Protein AF-A0ABD3V1B4-F1 (afdb_monomer_lite)

Organism: Sinanodonta woodiana (NCBI:txid1069815)

Sequence (118 aa):
MSDFFSSKQRWLVLIEKQKEIIDKGVHKKSQNMVEEIMLQYCYPRLDVNVSKGVNHLLKSPFCVHPKTGRVCVPIDPVNVDSFDPFSVPTISGLIEELNKSETTEEQGKRTKGTNLKI

pLDDT: mean 85.75, std 18.09, range [37.91, 98.38]

Foldseek 3Di:
DDPPDDPVRVLVVVVVVLVVCVVVVPDPVSVCVNVVVCCVPPPDDDPVVCPPDPPRDDDDAQDQDVPPQFGRHDADPVPNVPDDPVPGDGPVNVVVVVVVVVVVVVVVPPPDDDDDDD

Radius of gyration: 28.59 Å; chains: 1; bounding box: 65×32×86 Å

Structure (mmCIF, N/CA/C/O backbone):
data_AF-A0ABD3V1B4-F1
#
_entry.id   AF-A0ABD3V1B4-F1
#
loop_
_atom_site.group_PDB
_atom_site.id
_atom_site.type_symbol
_atom_site.label_atom_id
_atom_site.label_alt_id
_atom_site.label_comp_id
_atom_site.label_asym_id
_atom_site.label_entity_id
_atom_site.label_seq_id
_atom_site.pdbx_PDB_ins_code
_atom_site.Cartn_x
_atom_site.Cartn_y
_atom_site.Cartn_z
_atom_site.occupancy
_atom_site.B_iso_or_equiv
_atom_site.auth_seq_id
_atom_site.auth_comp_id
_atom_site.auth_asym_id
_atom_site.auth_atom_id
_atom_site.pdbx_PDB_model_num
ATOM 1 N N . MET A 1 1 ? -2.367 15.057 -35.386 1.00 40.84 1 MET A N 1
ATOM 2 C CA . MET A 1 1 ? -3.532 14.305 -34.879 1.00 40.84 1 MET A CA 1
ATOM 3 C C . MET A 1 1 ? -3.013 13.464 -33.726 1.00 40.84 1 MET A C 1
ATOM 5 O O . MET A 1 1 ? -1.967 12.854 -33.870 1.00 40.84 1 MET A O 1
ATOM 9 N N . SER A 1 2 ? -3.591 13.641 -32.545 1.00 52.59 2 SER A N 1
ATOM 10 C CA . SER A 1 2 ? -3.041 13.232 -31.250 1.00 52.59 2 SER A CA 1
ATOM 11 C C . SER A 1 2 ? -3.141 11.723 -31.025 1.00 52.59 2 SER A C 1
ATOM 13 O O . SER A 1 2 ? -4.216 11.236 -30.676 1.00 52.59 2 SER A O 1
ATOM 15 N N . ASP A 1 3 ? -2.028 11.003 -31.154 1.00 60.69 3 ASP A N 1
ATOM 16 C CA . ASP A 1 3 ? -1.957 9.612 -30.707 1.00 60.69 3 ASP A CA 1
ATOM 17 C C . ASP A 1 3 ? -1.879 9.580 -29.175 1.00 60.69 3 ASP A C 1
ATOM 19 O O . ASP A 1 3 ? -0.813 9.662 -28.556 1.00 60.69 3 ASP A O 1
ATOM 23 N N . PHE A 1 4 ? -3.044 9.508 -28.532 1.00 62.91 4 PHE A N 1
ATOM 24 C CA . PHE A 1 4 ? -3.139 9.228 -27.105 1.00 62.91 4 PHE A CA 1
ATOM 25 C C . PHE A 1 4 ? -2.765 7.764 -26.857 1.00 62.91 4 PHE A C 1
ATOM 27 O O . PHE A 1 4 ? -3.611 6.874 -26.880 1.00 62.91 4 PHE A O 1
ATOM 34 N N . PHE A 1 5 ? -1.486 7.503 -26.595 1.00 82.56 5 PHE A N 1
ATOM 35 C CA . PHE A 1 5 ? -1.052 6.188 -26.131 1.00 82.56 5 PHE A CA 1
ATOM 36 C C . PHE A 1 5 ? -1.456 5.972 -24.666 1.00 82.56 5 PHE A C 1
ATOM 38 O O . PHE A 1 5 ? -1.168 6.799 -23.797 1.00 82.56 5 PHE A O 1
ATOM 45 N N . SER A 1 6 ? -2.080 4.834 -24.369 1.00 94.56 6 SER A N 1
ATOM 46 C CA . SER A 1 6 ? -2.306 4.360 -22.998 1.00 94.56 6 SER A CA 1
ATOM 47 C C . SER A 1 6 ? -0.983 4.012 -22.301 1.00 94.56 6 SER A C 1
ATOM 49 O O . SER A 1 6 ? 0.029 3.733 -22.949 1.00 94.56 6 SER A O 1
ATOM 51 N N . SER A 1 7 ? -0.978 3.970 -20.964 1.00 94.56 7 SER A N 1
ATOM 52 C CA . SER A 1 7 ? 0.204 3.541 -20.195 1.00 94.56 7 SER A CA 1
ATOM 53 C C . SER A 1 7 ? 0.658 2.127 -20.569 1.00 94.56 7 SER A C 1
ATOM 55 O O . SER A 1 7 ? 1.856 1.891 -20.684 1.00 94.56 7 SER A O 1
ATOM 57 N N . LYS A 1 8 ? -0.285 1.219 -20.866 1.00 95.50 8 LYS A N 1
ATOM 58 C CA . LYS A 1 8 ? 0.015 -0.132 -21.365 1.00 95.50 8 LYS A CA 1
ATOM 59 C C . LYS A 1 8 ? 0.748 -0.089 -22.707 1.00 95.50 8 LYS A C 1
ATOM 61 O O . LYS A 1 8 ? 1.762 -0.757 -22.861 1.00 95.50 8 LYS A O 1
ATOM 66 N N . GLN A 1 9 ? 0.272 0.713 -23.660 1.00 95.69 9 GLN A N 1
ATOM 67 C CA . GLN A 1 9 ? 0.928 0.850 -24.967 1.00 95.69 9 GLN A CA 1
ATOM 68 C C . GLN A 1 9 ? 2.328 1.456 -24.837 1.00 95.69 9 GLN A C 1
ATOM 70 O O . GLN A 1 9 ? 3.274 0.936 -25.421 1.00 95.69 9 GLN A O 1
ATOM 75 N N . ARG A 1 10 ? 2.489 2.504 -24.019 1.00 95.06 10 ARG A N 1
ATOM 76 C CA . ARG A 1 10 ? 3.806 3.113 -23.762 1.00 95.06 10 ARG A CA 1
ATOM 77 C C . ARG A 1 10 ? 4.785 2.137 -23.109 1.00 95.06 10 ARG A C 1
ATOM 79 O O . ARG A 1 10 ? 5.957 2.131 -23.470 1.00 95.06 10 ARG A O 1
ATOM 86 N N . TRP A 1 11 ? 4.304 1.303 -22.188 1.00 95.25 11 TRP A N 1
ATOM 87 C CA . TRP A 1 11 ? 5.109 0.265 -21.546 1.00 95.25 11 TRP A CA 1
ATOM 88 C C . TRP A 1 11 ? 5.596 -0.795 -22.541 1.00 95.25 11 TRP A C 1
ATOM 90 O O . TRP A 1 11 ? 6.770 -1.152 -22.529 1.00 95.25 11 TRP A O 1
ATOM 100 N N . LEU A 1 12 ? 4.726 -1.242 -23.453 1.00 95.56 12 LEU A N 1
ATOM 101 C CA . LEU A 1 12 ? 5.100 -2.197 -24.502 1.00 95.56 12 LEU A CA 1
ATOM 102 C C . LEU A 1 12 ? 6.183 -1.633 -25.431 1.00 95.56 12 LEU A C 1
ATOM 104 O O . LEU A 1 12 ? 7.180 -2.308 -25.674 1.00 95.56 12 LEU A O 1
ATOM 108 N N . VAL A 1 13 ? 6.029 -0.379 -25.870 1.00 94.25 13 VAL A N 1
ATOM 109 C CA . VAL A 1 13 ? 7.038 0.313 -26.692 1.00 94.25 13 VAL A CA 1
ATOM 110 C C . VAL A 1 13 ? 8.375 0.425 -25.953 1.00 94.25 13 VAL A C 1
ATOM 112 O O . VAL A 1 13 ? 9.433 0.283 -26.561 1.00 94.25 13 VAL A O 1
ATOM 115 N N . LEU A 1 14 ? 8.353 0.676 -24.641 1.00 92.88 14 LEU A N 1
ATOM 116 C CA . LEU A 1 14 ? 9.567 0.759 -23.828 1.00 92.88 14 LEU A CA 1
ATOM 117 C C . LEU A 1 14 ? 10.306 -0.586 -23.770 1.00 92.88 14 LEU A C 1
ATOM 119 O O . LEU A 1 14 ? 11.517 -0.614 -23.986 1.00 92.88 14 LEU A O 1
ATOM 123 N N . ILE A 1 15 ? 9.584 -1.688 -23.538 1.00 93.75 15 ILE A N 1
ATOM 124 C CA . ILE A 1 15 ? 10.161 -3.042 -23.515 1.00 93.75 15 ILE A CA 1
ATOM 125 C C . ILE A 1 15 ? 10.772 -3.397 -24.875 1.00 93.75 15 ILE A C 1
ATOM 127 O O . ILE A 1 15 ? 11.884 -3.919 -24.938 1.00 93.75 15 ILE A O 1
ATOM 131 N N . GLU A 1 16 ? 10.061 -3.117 -25.968 1.00 93.31 16 GLU A N 1
ATOM 132 C CA . GLU A 1 16 ? 10.536 -3.404 -27.325 1.00 93.31 16 GLU A CA 1
ATOM 133 C C . GLU A 1 16 ? 11.819 -2.630 -27.650 1.00 93.31 16 GLU A C 1
ATOM 135 O O . GLU A 1 16 ? 12.813 -3.221 -28.073 1.00 93.31 16 GLU A O 1
ATOM 140 N N . LYS A 1 17 ? 11.854 -1.332 -27.331 1.00 90.06 17 LYS A N 1
ATOM 141 C CA . LYS A 1 17 ? 13.059 -0.511 -27.509 1.00 90.06 17 LYS A CA 1
ATOM 142 C C . LYS A 1 17 ? 14.248 -1.014 -26.699 1.00 90.06 17 LYS A C 1
ATOM 144 O O . LYS A 1 17 ? 15.373 -0.965 -27.192 1.00 90.06 17 LYS A O 1
ATOM 149 N N . GLN A 1 18 ? 14.033 -1.476 -25.467 1.00 90.38 18 GLN A N 1
ATOM 150 C CA . GLN A 1 18 ? 15.120 -2.026 -24.658 1.00 90.38 18 GLN A CA 1
ATOM 151 C C . GLN A 1 18 ? 15.714 -3.278 -25.315 1.00 90.38 18 GLN A C 1
ATOM 153 O O . GLN A 1 18 ? 16.937 -3.376 -25.414 1.00 90.38 18 GLN A O 1
ATOM 158 N N . LYS A 1 19 ? 14.870 -4.191 -25.819 1.00 89.81 19 LYS A N 1
ATOM 159 C CA . LYS A 1 19 ? 15.323 -5.389 -26.547 1.00 89.81 19 LYS A CA 1
ATOM 160 C C . LYS A 1 19 ? 16.177 -5.020 -27.752 1.00 89.81 19 LYS A C 1
ATOM 162 O O . LYS A 1 19 ? 17.285 -5.524 -27.878 1.00 89.81 19 LYS A O 1
ATOM 167 N N . GLU A 1 20 ? 15.729 -4.064 -28.565 1.00 89.50 20 GLU A N 1
ATOM 168 C CA . GLU A 1 20 ? 16.522 -3.601 -29.707 1.00 89.50 20 GLU A CA 1
ATOM 169 C C . GLU A 1 20 ? 17.902 -3.062 -29.302 1.00 89.50 20 GLU A C 1
ATOM 171 O O . GLU A 1 20 ? 18.887 -3.293 -30.002 1.00 89.50 20 GLU A O 1
ATOM 176 N N . ILE A 1 21 ? 17.988 -2.309 -28.200 1.00 87.62 21 ILE A N 1
ATOM 177 C CA . ILE A 1 21 ? 19.261 -1.752 -27.719 1.00 87.62 21 ILE A CA 1
ATOM 178 C C . ILE A 1 21 ? 20.194 -2.871 -27.235 1.00 87.62 21 ILE A C 1
ATOM 180 O O . ILE A 1 21 ? 21.403 -2.805 -27.486 1.00 87.62 21 ILE A O 1
ATOM 184 N N . ILE A 1 22 ? 19.639 -3.883 -26.560 1.00 87.19 22 ILE A N 1
ATOM 185 C CA . ILE A 1 22 ? 20.378 -5.059 -26.092 1.00 87.19 22 ILE A CA 1
ATOM 186 C C . ILE A 1 22 ? 20.908 -5.860 -27.289 1.00 87.19 22 ILE A C 1
ATOM 188 O O . ILE A 1 22 ? 22.109 -6.131 -27.339 1.00 87.19 22 ILE A O 1
ATOM 192 N N . ASP A 1 23 ? 20.056 -6.161 -28.271 1.00 85.94 23 ASP A N 1
ATOM 193 C CA . ASP A 1 23 ? 20.403 -6.958 -29.456 1.00 85.94 23 ASP A CA 1
ATOM 194 C C . ASP A 1 23 ? 21.460 -6.272 -30.329 1.00 85.94 23 ASP A C 1
ATOM 196 O O . ASP A 1 23 ? 22.363 -6.918 -30.861 1.00 85.94 23 ASP A O 1
ATOM 200 N N . LYS A 1 24 ? 21.402 -4.939 -30.438 1.00 85.38 24 LYS A N 1
ATOM 201 C CA . LYS A 1 24 ? 22.402 -4.143 -31.166 1.00 85.38 24 LYS A CA 1
ATOM 202 C C . LYS A 1 24 ? 23.746 -4.041 -30.419 1.00 85.38 24 LYS A C 1
ATOM 204 O O . LYS A 1 24 ? 24.678 -3.434 -30.941 1.00 85.38 24 LYS A O 1
ATOM 209 N N . GLY A 1 25 ? 23.863 -4.582 -29.200 1.00 76.12 25 GLY A N 1
ATOM 210 C CA . GLY A 1 25 ? 25.103 -4.600 -28.412 1.00 76.12 25 GLY A CA 1
ATOM 211 C C . GLY A 1 25 ? 25.622 -3.216 -27.999 1.00 76.12 25 GLY A C 1
ATOM 212 O O . GLY A 1 25 ? 26.771 -3.088 -27.581 1.00 76.12 25 GLY A O 1
ATOM 213 N N . VAL A 1 26 ? 24.796 -2.170 -28.122 1.00 67.69 26 VAL A N 1
ATOM 214 C CA . VAL A 1 26 ? 25.254 -0.769 -28.086 1.00 67.69 26 VAL A CA 1
ATOM 215 C C . VAL A 1 26 ? 25.582 -0.314 -26.661 1.00 67.69 26 VAL A C 1
ATOM 217 O O . VAL A 1 26 ? 26.502 0.479 -26.467 1.00 67.69 26 VAL A O 1
ATOM 220 N N . HIS A 1 27 ? 24.874 -0.820 -25.639 1.00 64.56 27 HIS A N 1
ATOM 221 C CA . HIS A 1 27 ? 25.043 -0.350 -24.258 1.00 64.56 27 HIS A CA 1
ATOM 222 C C . HIS A 1 27 ? 24.780 -1.411 -23.177 1.00 64.56 27 HIS A C 1
ATOM 224 O O . HIS A 1 27 ? 23.632 -1.725 -22.862 1.00 64.56 27 HIS A O 1
ATOM 230 N N . LYS A 1 28 ? 25.838 -1.823 -22.461 1.00 66.56 28 LYS A N 1
ATOM 231 C CA . LYS A 1 28 ? 25.756 -2.705 -21.274 1.00 66.56 28 LYS A CA 1
ATOM 232 C C . LYS A 1 28 ? 24.861 -2.149 -20.149 1.00 66.56 28 LYS A C 1
ATOM 234 O O . LYS A 1 28 ? 24.242 -2.912 -19.424 1.00 66.56 28 LYS A O 1
ATOM 239 N N . LYS A 1 29 ? 24.743 -0.818 -20.032 1.00 68.00 29 LYS A N 1
ATOM 240 C CA . LYS A 1 29 ? 23.935 -0.129 -19.003 1.00 68.00 29 LYS A CA 1
ATOM 241 C C . LYS A 1 29 ? 22.416 -0.246 -19.218 1.00 68.00 29 LYS A C 1
ATOM 243 O O . LYS A 1 29 ? 21.654 0.022 -18.305 1.00 68.00 29 LYS A O 1
ATOM 248 N N . SER A 1 30 ? 21.971 -0.633 -20.413 1.00 70.12 30 SER A N 1
ATOM 249 C CA . SER A 1 30 ? 20.542 -0.745 -20.745 1.00 70.12 30 SER A CA 1
ATOM 250 C C . SER A 1 30 ? 19.935 -2.119 -20.437 1.00 70.12 30 SER A C 1
ATOM 252 O O . SER A 1 30 ? 18.729 -2.298 -20.591 1.00 70.12 30 SER A O 1
ATOM 254 N N . GLN A 1 31 ? 20.748 -3.083 -19.989 1.00 82.75 31 GLN A N 1
ATOM 255 C CA . GLN A 1 31 ? 20.324 -4.478 -19.843 1.00 82.75 31 GLN A CA 1
ATOM 256 C C . GLN A 1 31 ? 19.195 -4.670 -18.826 1.00 82.75 31 GLN A C 1
ATOM 258 O O . GLN A 1 31 ? 18.297 -5.451 -19.100 1.00 82.75 31 GLN A O 1
ATOM 263 N N . ASN A 1 32 ? 19.194 -3.910 -17.726 1.00 89.69 32 ASN A N 1
ATOM 264 C CA . ASN A 1 32 ? 18.241 -4.086 -16.621 1.00 89.69 32 ASN A CA 1
ATOM 265 C C . ASN A 1 32 ? 17.286 -2.892 -16.445 1.00 89.69 32 ASN A C 1
ATOM 267 O O . ASN A 1 32 ? 16.737 -2.680 -15.368 1.00 89.69 32 ASN A O 1
ATOM 271 N N . MET A 1 33 ? 17.132 -2.047 -17.468 1.00 91.38 33 MET A N 1
ATOM 272 C CA . MET A 1 33 ? 16.369 -0.798 -17.356 1.00 91.38 33 MET A CA 1
ATOM 273 C C . MET A 1 33 ? 14.903 -1.039 -16.971 1.00 91.38 33 MET A C 1
ATOM 275 O O . MET A 1 33 ? 14.366 -0.323 -16.127 1.00 91.38 33 MET A O 1
ATOM 279 N N . VAL A 1 34 ? 14.240 -2.021 -17.588 1.00 93.88 34 VAL A N 1
ATOM 280 C CA . VAL A 1 34 ? 12.845 -2.353 -17.260 1.00 93.88 34 VAL A CA 1
ATOM 281 C C . VAL A 1 34 ? 12.727 -2.834 -15.819 1.00 93.88 34 VAL A C 1
ATOM 283 O O . VAL A 1 34 ? 11.845 -2.369 -15.099 1.00 93.88 34 VAL A O 1
ATOM 286 N N . GLU A 1 35 ? 13.637 -3.694 -15.373 1.00 94.44 35 GLU A N 1
ATOM 287 C CA . GLU A 1 35 ? 13.685 -4.221 -14.012 1.00 94.44 35 GLU A CA 1
ATOM 288 C C . GLU A 1 35 ? 13.937 -3.106 -12.991 1.00 94.44 35 GLU A C 1
ATOM 290 O O . GLU A 1 35 ? 13.261 -3.050 -11.966 1.00 94.44 35 GLU A O 1
ATOM 295 N N . GLU A 1 36 ? 14.847 -2.174 -13.281 1.00 95.31 36 GLU A N 1
ATOM 296 C CA . GLU A 1 36 ? 15.104 -0.996 -12.445 1.00 95.31 36 GLU A CA 1
ATOM 297 C C . GLU A 1 36 ? 13.854 -0.118 -12.305 1.00 95.31 36 GLU A C 1
ATOM 299 O O . GLU A 1 36 ? 13.532 0.330 -11.201 1.00 95.31 36 GLU A O 1
ATOM 304 N N . ILE A 1 37 ? 13.104 0.087 -13.395 1.00 96.12 37 ILE A N 1
ATOM 305 C CA . ILE A 1 37 ? 11.830 0.816 -13.350 1.00 96.12 37 ILE A CA 1
ATOM 306 C C . ILE A 1 37 ? 10.808 0.040 -12.511 1.00 96.12 37 ILE A C 1
ATOM 308 O O . ILE A 1 37 ? 10.171 0.624 -11.636 1.00 96.12 37 ILE A O 1
ATOM 312 N N . MET A 1 38 ? 10.664 -1.268 -12.723 1.00 96.94 38 MET A N 1
ATOM 313 C CA . MET A 1 38 ? 9.746 -2.092 -11.931 1.00 96.94 38 MET A CA 1
ATOM 314 C C . MET A 1 38 ? 10.091 -2.041 -10.440 1.00 96.94 38 MET A C 1
ATOM 316 O O . MET A 1 38 ? 9.199 -1.844 -9.621 1.00 96.94 38 MET A O 1
ATOM 320 N N . LEU A 1 39 ? 11.370 -2.141 -10.075 1.00 97.50 39 LEU A N 1
ATOM 321 C CA . LEU A 1 39 ? 11.814 -2.039 -8.685 1.00 97.50 39 LEU A CA 1
ATOM 322 C C . LEU A 1 39 ? 11.534 -0.651 -8.105 1.00 97.50 39 LEU A C 1
ATOM 324 O O . LEU A 1 39 ? 10.998 -0.545 -7.007 1.00 97.50 39 LEU A O 1
ATOM 328 N N . GLN A 1 40 ? 11.816 0.419 -8.845 1.00 97.06 40 GLN A N 1
ATOM 329 C CA . GLN A 1 40 ? 11.575 1.781 -8.368 1.00 97.06 40 GLN A CA 1
ATOM 330 C C . GLN A 1 40 ? 10.098 2.049 -8.021 1.00 97.06 40 GLN A C 1
ATOM 332 O O . GLN A 1 40 ? 9.816 2.832 -7.104 1.00 97.06 40 GLN A O 1
ATOM 337 N N . TYR A 1 41 ? 9.170 1.437 -8.763 1.00 97.00 41 TYR A N 1
ATOM 338 C CA . TYR A 1 41 ? 7.729 1.643 -8.595 1.00 97.00 41 TYR A CA 1
ATOM 339 C C . TYR A 1 41 ? 7.054 0.599 -7.700 1.00 97.00 41 TYR A C 1
ATOM 341 O O . TYR A 1 41 ? 6.123 0.951 -6.978 1.00 97.00 41 TYR A O 1
ATOM 349 N N . CYS A 1 42 ? 7.499 -0.657 -7.733 1.00 97.50 42 CYS A N 1
ATOM 350 C CA . CYS A 1 42 ? 6.809 -1.772 -7.082 1.00 97.50 42 CYS A CA 1
ATOM 351 C C . CYS A 1 42 ? 7.542 -2.317 -5.851 1.00 97.50 42 CYS A C 1
ATOM 353 O O . CYS A 1 42 ? 6.922 -3.003 -5.041 1.00 97.50 42 CYS A O 1
ATOM 355 N N . TYR A 1 43 ? 8.843 -2.050 -5.689 1.00 97.88 43 TYR A N 1
ATOM 356 C CA . TYR A 1 43 ? 9.583 -2.544 -4.529 1.00 97.88 43 TYR A CA 1
ATOM 357 C C . TYR A 1 43 ? 9.213 -1.747 -3.264 1.00 97.88 43 TYR A C 1
ATOM 359 O O . TYR A 1 43 ? 9.123 -0.513 -3.316 1.00 97.88 43 TYR A O 1
ATOM 367 N N . PRO A 1 44 ? 9.014 -2.406 -2.105 1.00 96.88 44 PRO A N 1
ATOM 368 C CA . PRO A 1 44 ? 8.653 -1.720 -0.870 1.00 96.88 44 PRO A CA 1
ATOM 369 C C . PRO A 1 44 ? 9.763 -0.772 -0.401 1.00 96.88 44 PRO A C 1
ATOM 371 O O . PRO A 1 44 ? 10.935 -1.138 -0.292 1.00 96.88 44 PRO A O 1
ATOM 374 N N . ARG A 1 45 ? 9.382 0.460 -0.055 1.00 96.75 45 ARG A N 1
ATOM 375 C CA . ARG A 1 45 ? 10.281 1.426 0.588 1.00 96.75 45 ARG A CA 1
ATOM 376 C C . ARG A 1 45 ? 10.326 1.131 2.080 1.00 96.75 45 ARG A C 1
ATOM 378 O O . ARG A 1 45 ? 9.346 1.352 2.784 1.00 96.75 45 ARG A O 1
ATOM 385 N N . LEU A 1 46 ? 11.457 0.619 2.550 1.00 95.50 46 LEU A N 1
ATOM 386 C CA . LEU A 1 46 ? 11.638 0.267 3.954 1.00 95.50 46 LEU A CA 1
ATOM 387 C C . LEU A 1 46 ? 11.976 1.511 4.779 1.00 95.50 46 LEU A C 1
ATOM 389 O O . LEU A 1 46 ? 12.934 2.223 4.468 1.00 95.50 46 LEU A O 1
ATOM 393 N N . ASP A 1 47 ? 11.235 1.740 5.863 1.00 94.81 47 ASP A N 1
ATOM 394 C CA . ASP A 1 47 ? 11.668 2.674 6.900 1.00 94.81 47 ASP A CA 1
ATOM 395 C C . ASP A 1 47 ? 12.797 2.021 7.703 1.00 94.81 47 ASP A C 1
ATOM 397 O O . ASP A 1 47 ? 12.592 1.248 8.634 1.00 94.81 47 ASP A O 1
ATOM 401 N N . VAL A 1 48 ? 14.033 2.292 7.303 1.00 94.94 48 VAL A N 1
ATOM 402 C CA . VAL A 1 48 ? 15.200 1.622 7.882 1.00 94.94 48 VAL A CA 1
ATOM 403 C C . VAL A 1 48 ? 15.368 1.906 9.382 1.00 94.94 48 VAL A C 1
ATOM 405 O O . VAL A 1 48 ? 15.979 1.111 10.097 1.00 94.94 48 VAL A O 1
ATOM 408 N N . ASN A 1 49 ? 14.849 3.031 9.883 1.00 94.19 49 ASN A N 1
ATOM 409 C CA . ASN A 1 49 ? 15.047 3.425 11.276 1.00 94.19 49 ASN A CA 1
ATOM 410 C C . ASN A 1 49 ? 14.202 2.589 12.241 1.00 94.19 49 ASN A C 1
ATOM 412 O O . ASN A 1 49 ? 14.587 2.473 13.406 1.00 94.19 49 ASN A O 1
ATOM 416 N N . VAL A 1 50 ? 13.126 1.955 11.758 1.00 95.19 50 VAL A N 1
ATOM 417 C CA . VAL A 1 50 ? 12.319 1.054 12.590 1.00 95.19 50 VAL A CA 1
ATOM 418 C C . VAL A 1 50 ? 12.989 -0.304 12.824 1.00 95.19 50 VAL A C 1
ATOM 420 O O . VAL A 1 50 ? 12.645 -0.987 13.782 1.00 95.19 50 VAL A O 1
ATOM 423 N N . SER A 1 51 ? 13.973 -0.680 11.993 1.00 94.56 51 SER A N 1
ATOM 424 C CA . SER A 1 51 ? 14.631 -2.000 12.042 1.00 94.56 51 SER A CA 1
ATOM 425 C C . SER A 1 51 ? 16.087 -1.975 12.524 1.00 94.56 51 SER A C 1
ATOM 427 O O . SER A 1 51 ? 16.681 -3.030 12.724 1.00 94.56 51 SER A O 1
ATOM 429 N N . LYS A 1 52 ? 16.701 -0.796 12.691 1.00 94.69 52 LYS A N 1
ATOM 430 C CA . LYS A 1 52 ? 18.124 -0.663 13.073 1.00 94.69 52 LYS A CA 1
ATOM 431 C C . LYS A 1 52 ? 18.389 -0.810 14.572 1.00 94.69 52 LYS A C 1
ATOM 433 O O . LYS A 1 52 ? 19.454 -1.283 14.957 1.00 94.69 52 LYS A O 1
ATOM 438 N N . GLY A 1 53 ? 17.477 -0.320 15.410 1.00 91.88 53 GLY A N 1
ATOM 439 C CA . GLY A 1 53 ? 17.674 -0.211 16.855 1.00 9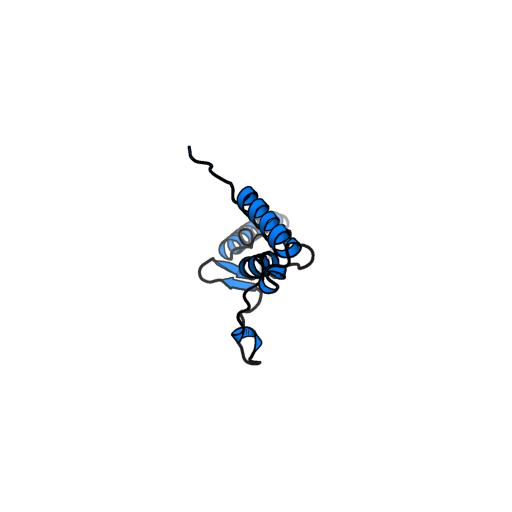1.88 53 GLY A CA 1
ATOM 440 C C . GLY A 1 53 ? 16.759 -1.150 17.628 1.00 91.88 53 GLY A C 1
ATOM 441 O O . GLY A 1 53 ? 15.555 -1.158 17.407 1.00 91.88 53 GLY A O 1
ATOM 442 N N . VAL A 1 54 ? 17.317 -1.877 18.596 1.00 93.88 54 VAL A N 1
ATOM 443 C CA . VAL A 1 54 ? 16.561 -2.820 19.444 1.00 93.88 54 VAL A CA 1
ATOM 444 C C . VAL A 1 54 ? 15.543 -2.146 20.374 1.00 93.88 54 VAL A C 1
ATOM 446 O O . VAL A 1 54 ? 14.627 -2.799 20.853 1.00 93.88 54 VAL A O 1
ATOM 449 N N . ASN A 1 55 ? 15.678 -0.836 20.604 1.00 95.44 55 ASN A N 1
ATOM 450 C CA . ASN A 1 55 ? 14.814 -0.054 21.495 1.00 95.44 55 ASN A CA 1
ATOM 451 C C . ASN A 1 55 ? 13.747 0.760 20.739 1.00 95.44 55 ASN A C 1
ATOM 453 O O . ASN A 1 55 ? 13.147 1.669 21.315 1.00 95.44 55 ASN A O 1
ATOM 457 N N . HIS A 1 56 ? 13.549 0.510 19.441 1.00 94.62 56 HIS A N 1
ATOM 458 C CA . HIS A 1 56 ? 12.551 1.237 18.664 1.00 94.62 56 HIS A CA 1
ATOM 459 C C . HIS A 1 56 ? 11.135 0.864 19.127 1.00 94.62 56 HIS A C 1
ATOM 461 O O . HIS A 1 56 ? 10.765 -0.309 19.151 1.00 9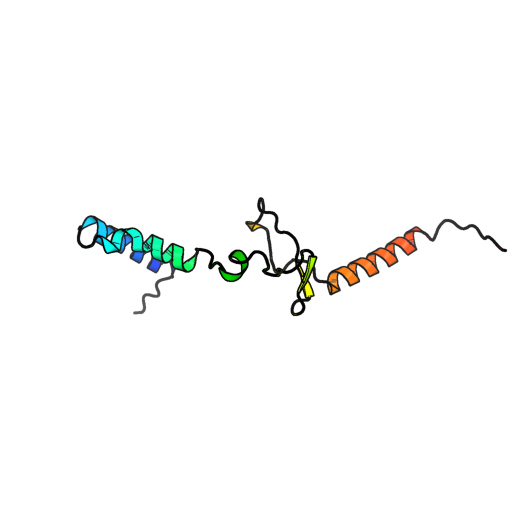4.62 56 HIS A O 1
ATOM 467 N N . LEU A 1 57 ? 10.334 1.866 19.492 1.00 95.62 57 LEU A N 1
ATOM 468 C CA . LEU A 1 57 ? 8.961 1.649 19.934 1.00 95.62 57 LEU A CA 1
ATOM 469 C C . LEU A 1 57 ? 8.036 1.539 18.726 1.00 95.62 57 LEU A C 1
ATOM 471 O O . LEU A 1 57 ? 7.876 2.491 17.963 1.00 95.62 57 LEU A O 1
ATOM 475 N N . LEU A 1 58 ? 7.394 0.383 18.590 1.00 95.88 58 LEU A N 1
ATOM 476 C CA . LEU A 1 58 ? 6.355 0.147 17.600 1.00 95.88 58 LEU A CA 1
ATOM 477 C C . LEU A 1 58 ? 4.973 0.192 18.239 1.00 95.88 58 LEU A C 1
ATOM 479 O O . LEU A 1 58 ? 4.775 0.004 19.439 1.00 95.88 58 LEU A O 1
ATOM 483 N N . LYS A 1 59 ? 3.991 0.439 17.384 1.00 95.88 59 LYS A N 1
ATOM 484 C CA . LYS A 1 59 ? 2.582 0.392 17.732 1.00 95.88 59 LYS A CA 1
ATOM 485 C C . LYS A 1 59 ? 2.173 -1.022 18.179 1.00 95.88 59 LYS A C 1
ATOM 487 O O . LYS A 1 59 ? 2.492 -1.997 17.506 1.00 95.88 59 LYS A O 1
ATOM 492 N N . SER A 1 60 ? 1.390 -1.111 19.256 1.00 97.12 60 SER A N 1
ATOM 493 C CA . SER A 1 60 ? 0.794 -2.376 19.703 1.00 97.12 60 SER A CA 1
ATOM 494 C C . SER A 1 60 ? -0.244 -2.904 18.699 1.00 97.12 60 SER A C 1
ATOM 496 O O . SER A 1 60 ? -1.052 -2.112 18.190 1.00 97.12 60 SER A O 1
ATOM 498 N N . PRO A 1 61 ? -0.314 -4.231 18.478 1.00 97.25 61 PRO A N 1
ATOM 499 C CA . PRO A 1 61 ? -1.481 -4.869 17.873 1.00 97.25 61 PRO A CA 1
ATOM 500 C C . PRO A 1 61 ? -2.778 -4.454 18.584 1.00 97.25 61 PRO A C 1
ATOM 502 O O . PRO A 1 6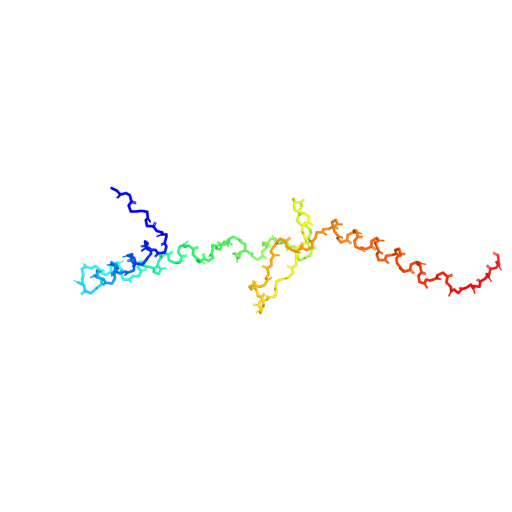1 ? -2.763 -4.138 19.778 1.00 97.25 61 PRO A O 1
ATOM 505 N N . PHE A 1 62 ? -3.885 -4.426 17.840 1.00 97.19 62 PHE A N 1
ATOM 506 C CA . PHE A 1 62 ? -5.240 -4.071 18.293 1.00 97.19 62 PHE A CA 1
ATOM 507 C C . PHE A 1 62 ? -5.437 -2.654 18.849 1.00 97.19 62 PHE A C 1
ATOM 509 O O . PHE A 1 62 ? -6.539 -2.312 19.273 1.00 97.19 62 PHE A O 1
ATOM 516 N N . CYS A 1 63 ? -4.424 -1.784 18.811 1.00 98.00 63 CYS A N 1
ATOM 517 C CA . CYS A 1 63 ? -4.641 -0.384 19.165 1.00 98.00 63 CYS A CA 1
ATOM 518 C C . CYS A 1 63 ? -5.556 0.322 18.143 1.00 98.00 63 CYS A C 1
ATOM 520 O O . CYS A 1 63 ? -5.650 -0.069 16.974 1.00 98.00 63 CYS A O 1
ATOM 522 N N . VAL A 1 64 ? -6.194 1.410 18.572 1.00 98.19 64 VAL A N 1
ATOM 523 C CA . VAL A 1 64 ? -7.030 2.251 17.709 1.00 98.19 64 VAL A CA 1
ATOM 524 C C . VAL A 1 64 ? -6.169 3.344 17.080 1.00 98.19 64 VAL A C 1
ATOM 526 O O . VAL A 1 64 ? -5.460 4.076 17.774 1.00 98.19 64 VAL A O 1
ATOM 529 N N . HIS A 1 65 ? -6.214 3.486 15.755 1.00 97.94 65 HIS A N 1
ATOM 530 C CA . HIS A 1 65 ? -5.547 4.599 15.087 1.00 97.94 65 HIS A CA 1
ATOM 531 C C . HIS A 1 65 ? -6.331 5.907 15.325 1.00 97.94 65 HIS A C 1
ATOM 533 O O . HIS A 1 65 ? -7.477 6.016 14.884 1.00 97.94 65 HIS A O 1
ATOM 539 N N . PRO A 1 66 ? -5.731 6.937 15.950 1.00 97.19 66 PRO A N 1
ATOM 540 C CA . PRO A 1 66 ? -6.479 8.063 16.519 1.00 97.19 66 PRO A CA 1
ATOM 541 C C . PRO A 1 66 ? -7.233 8.893 15.476 1.00 97.19 66 PRO A C 1
ATOM 543 O O . PRO A 1 66 ? -8.310 9.399 15.756 1.00 97.19 66 PRO A O 1
ATOM 546 N N . LYS A 1 67 ? -6.694 9.019 14.256 1.00 97.31 67 LYS A N 1
ATOM 547 C CA . LYS A 1 67 ? -7.329 9.826 13.199 1.00 97.31 67 LYS A CA 1
ATOM 548 C C . LYS A 1 67 ? -8.428 9.091 12.436 1.00 97.31 67 LYS A C 1
ATOM 550 O O . LYS A 1 67 ? -9.263 9.739 11.826 1.00 97.31 67 LYS A O 1
ATOM 555 N N . THR A 1 68 ? -8.385 7.760 12.394 1.00 97.44 68 THR A N 1
ATOM 556 C CA . THR A 1 68 ? -9.287 6.964 11.539 1.00 97.44 68 THR A CA 1
ATOM 557 C C . THR A 1 68 ? -10.271 6.129 12.345 1.00 97.44 68 THR A C 1
ATOM 559 O O . THR A 1 68 ? -11.193 5.573 11.763 1.00 97.44 68 THR A O 1
ATOM 562 N N . GLY A 1 69 ? -10.055 5.977 13.656 1.00 97.75 69 GLY A N 1
ATOM 563 C CA . GLY A 1 69 ? -10.849 5.102 14.518 1.00 97.75 69 GLY A CA 1
ATOM 564 C C . GLY A 1 69 ? -10.703 3.609 14.202 1.00 97.75 69 GLY A C 1
ATOM 565 O O . GLY A 1 69 ? -11.345 2.795 14.856 1.00 97.75 69 GLY A O 1
ATOM 566 N N . ARG A 1 70 ? -9.876 3.236 13.215 1.00 98.38 70 ARG A N 1
ATOM 567 C CA . ARG A 1 70 ? -9.674 1.850 12.771 1.00 98.38 70 ARG A CA 1
ATOM 568 C C . ARG A 1 70 ? -8.812 1.078 13.764 1.00 98.38 70 ARG A C 1
ATOM 570 O O . ARG A 1 70 ? -7.811 1.608 14.257 1.00 98.38 70 ARG A O 1
ATOM 577 N N . VAL A 1 71 ? -9.176 -0.174 14.005 1.00 98.12 71 VAL A N 1
ATOM 578 C CA . VAL A 1 71 ? -8.408 -1.107 14.835 1.00 98.12 71 VAL A CA 1
ATOM 579 C C . VAL A 1 71 ? -7.242 -1.676 14.026 1.00 98.12 71 VAL A C 1
ATOM 581 O O . VAL A 1 71 ? -7.402 -2.076 12.873 1.00 98.12 71 VAL A O 1
ATOM 584 N N . CYS A 1 72 ? -6.050 -1.721 14.621 1.00 97.88 72 CYS A N 1
ATOM 585 C CA . CYS A 1 72 ? -4.866 -2.322 14.006 1.00 97.88 72 CYS A CA 1
ATOM 586 C C . CYS A 1 72 ? -4.906 -3.852 14.124 1.00 97.88 72 CYS A C 1
ATOM 588 O O . CYS A 1 72 ? -4.319 -4.429 15.040 1.00 97.88 72 CYS A O 1
ATOM 590 N N . VAL A 1 73 ? -5.634 -4.487 13.205 1.00 97.56 73 VAL A N 1
ATOM 591 C CA . VAL A 1 73 ? -5.808 -5.944 13.134 1.00 97.56 73 VAL A CA 1
ATOM 592 C C . VAL A 1 73 ? -4.590 -6.645 12.507 1.00 97.56 73 VAL A C 1
ATOM 594 O O . VAL A 1 73 ? -3.932 -6.056 11.645 1.00 97.56 73 VAL A O 1
ATOM 597 N N . PRO A 1 74 ? -4.273 -7.890 12.911 1.00 97.00 74 PRO A N 1
ATOM 598 C CA . PRO A 1 74 ? -3.314 -8.731 12.198 1.00 97.00 74 PRO A CA 1
ATOM 599 C C . PRO A 1 74 ? -3.749 -8.981 10.748 1.00 97.00 74 PRO A C 1
ATOM 601 O O . PRO A 1 74 ? -4.941 -9.085 10.466 1.00 97.00 74 PRO A O 1
ATOM 604 N N . ILE A 1 75 ? -2.779 -9.107 9.842 1.00 97.25 75 ILE A N 1
ATOM 605 C CA . ILE A 1 75 ? -3.009 -9.436 8.430 1.00 97.25 75 ILE A CA 1
ATOM 606 C C . ILE A 1 75 ? -2.652 -10.908 8.221 1.00 97.25 75 ILE A C 1
ATOM 608 O O . ILE A 1 75 ? -1.575 -11.338 8.636 1.00 97.25 75 ILE A O 1
ATOM 612 N N . ASP A 1 76 ? -3.541 -11.666 7.579 1.00 96.62 76 ASP A N 1
ATOM 613 C CA . ASP A 1 76 ? -3.272 -13.050 7.186 1.00 96.62 76 ASP A CA 1
ATOM 614 C C . ASP A 1 76 ? -2.338 -13.076 5.960 1.00 96.62 76 ASP A C 1
ATOM 616 O O . ASP A 1 76 ? -2.738 -12.618 4.885 1.00 96.62 76 ASP A O 1
ATOM 620 N N . PRO A 1 77 ? -1.105 -13.604 6.083 1.00 96.50 77 PRO A N 1
ATOM 621 C CA . PRO A 1 77 ? -0.167 -13.646 4.967 1.00 96.50 77 PRO A CA 1
ATOM 622 C C . PRO A 1 77 ? -0.598 -14.607 3.850 1.00 96.50 77 PRO A C 1
ATOM 624 O O . PRO A 1 77 ? -0.157 -14.428 2.717 1.00 96.50 77 PRO A O 1
ATOM 627 N N . VAL A 1 78 ? -1.438 -15.611 4.136 1.00 97.62 78 VAL A N 1
ATOM 628 C CA . VAL A 1 78 ? -1.906 -16.581 3.130 1.00 97.62 78 VAL A CA 1
ATOM 629 C C . VAL A 1 78 ? -2.953 -15.955 2.208 1.00 97.62 78 VAL A C 1
ATOM 631 O O . VAL A 1 78 ? -2.976 -16.250 1.018 1.00 97.62 78 VAL A O 1
ATOM 634 N N . ASN A 1 79 ? -3.785 -15.058 2.742 1.00 95.56 79 ASN A N 1
ATOM 635 C CA . ASN A 1 79 ? -4.904 -14.438 2.030 1.00 95.56 79 ASN A CA 1
ATOM 636 C C . ASN A 1 79 ? -4.730 -12.915 1.877 1.00 95.56 79 ASN A C 1
ATOM 638 O O . ASN A 1 79 ? -5.709 -12.166 1.901 1.00 95.56 79 ASN A O 1
ATOM 642 N N . VAL A 1 80 ? -3.490 -12.437 1.723 1.00 96.50 80 VAL A N 1
ATOM 643 C CA . VAL A 1 80 ? -3.161 -10.999 1.743 1.00 96.50 80 VAL A CA 1
ATOM 644 C C . VAL A 1 80 ? -3.881 -10.185 0.661 1.00 96.50 80 VAL A C 1
ATOM 646 O O . VAL A 1 80 ? -4.279 -9.054 0.923 1.00 96.50 80 VAL A O 1
ATOM 649 N N . ASP A 1 81 ? -4.126 -10.764 -0.518 1.00 97.44 81 ASP A N 1
ATOM 650 C CA . ASP A 1 81 ? -4.836 -10.093 -1.619 1.00 97.44 81 ASP A CA 1
ATOM 651 C C . ASP A 1 81 ? -6.301 -9.768 -1.281 1.00 97.44 81 ASP A C 1
ATOM 653 O O . ASP A 1 81 ? -6.909 -8.901 -1.906 1.00 97.44 81 ASP A O 1
ATOM 657 N N . SER A 1 82 ? -6.875 -10.454 -0.285 1.00 96.69 82 SER A N 1
ATOM 658 C CA . SER A 1 82 ? -8.239 -10.203 0.198 1.00 96.69 82 SER A CA 1
ATOM 659 C C . SER A 1 82 ? -8.317 -9.112 1.271 1.00 96.69 82 SER A C 1
ATOM 661 O O . SER A 1 82 ? -9.415 -8.692 1.640 1.00 96.69 82 SER A O 1
ATOM 663 N N . PHE A 1 83 ? -7.175 -8.644 1.786 1.00 97.56 83 PHE A N 1
ATOM 664 C CA . PHE A 1 83 ? -7.145 -7.629 2.830 1.00 97.56 83 PHE A CA 1
ATOM 665 C C . PHE A 1 83 ? -7.548 -6.261 2.273 1.00 97.56 83 PHE A C 1
ATOM 667 O O . PHE A 1 83 ? -6.832 -5.659 1.473 1.00 97.56 83 PHE A O 1
ATOM 674 N N . ASP A 1 84 ? -8.668 -5.730 2.763 1.00 97.44 84 ASP A N 1
ATOM 675 C CA . ASP A 1 84 ? -9.106 -4.372 2.458 1.00 97.44 84 ASP A CA 1
ATOM 676 C C . ASP A 1 84 ? -8.897 -3.443 3.673 1.00 97.44 84 ASP A C 1
ATOM 678 O O . ASP A 1 84 ? -9.598 -3.568 4.684 1.00 97.44 84 ASP A O 1
ATOM 682 N N . PRO A 1 85 ? -7.986 -2.453 3.593 1.00 96.31 85 PRO A N 1
ATOM 683 C CA . PRO A 1 85 ? -7.752 -1.507 4.681 1.00 96.31 85 PRO A CA 1
ATOM 684 C C . PRO A 1 85 ? -8.966 -0.616 4.974 1.00 96.31 85 PRO A C 1
ATOM 686 O O . PRO A 1 85 ? -8.975 0.051 6.013 1.00 96.31 85 PRO A O 1
ATOM 689 N N . PHE A 1 86 ? -9.970 -0.570 4.089 1.00 96.38 86 PHE A N 1
ATOM 690 C CA . PHE A 1 86 ? -11.193 0.201 4.281 1.00 96.38 86 PHE A CA 1
ATOM 691 C C . PHE A 1 86 ? -12.316 -0.569 4.978 1.00 96.38 86 PHE A C 1
ATOM 693 O O . PHE A 1 86 ? -13.177 0.079 5.585 1.00 96.38 86 PHE A O 1
ATOM 700 N N . SER A 1 87 ? -12.244 -1.897 5.018 1.00 96.38 87 SER A N 1
ATOM 701 C CA . SER A 1 87 ? -13.210 -2.760 5.710 1.00 96.38 87 SER A CA 1
ATOM 702 C C . SER A 1 87 ? -12.801 -3.147 7.135 1.00 96.38 87 SER A C 1
ATOM 704 O O . SER A 1 87 ? -13.623 -3.687 7.871 1.00 96.38 87 SER A O 1
ATOM 706 N N . VAL A 1 88 ? -11.569 -2.841 7.569 1.00 97.81 88 VAL A N 1
ATOM 707 C CA . VAL A 1 88 ? -11.149 -3.131 8.954 1.00 97.81 88 VAL A CA 1
ATOM 708 C C . VAL A 1 88 ? -12.062 -2.431 9.978 1.00 97.81 88 VAL A C 1
ATOM 710 O O . VAL A 1 88 ? -12.458 -1.279 9.747 1.00 97.81 88 VAL A O 1
ATOM 713 N N . PRO A 1 89 ? -12.372 -3.081 11.118 1.00 97.88 89 PRO A N 1
ATOM 714 C CA . PRO A 1 89 ? -13.346 -2.573 12.073 1.00 97.88 89 PRO A CA 1
ATOM 715 C C . PRO A 1 89 ? -12.916 -1.233 12.668 1.00 97.88 89 PRO A C 1
ATOM 717 O O . PRO A 1 89 ? -11.728 -0.951 12.874 1.00 97.88 89 PRO A O 1
ATOM 720 N N . THR A 1 90 ? -13.909 -0.404 12.972 1.00 98.25 90 THR A N 1
ATOM 721 C CA . THR A 1 90 ? -13.718 0.858 13.690 1.00 98.25 90 THR A CA 1
ATOM 722 C C . THR A 1 90 ? -14.193 0.716 15.126 1.00 98.25 90 THR A C 1
ATOM 724 O O . THR A 1 90 ? -15.115 -0.046 15.403 1.00 98.25 90 THR A O 1
ATOM 727 N N . ILE A 1 91 ? -13.591 1.471 16.044 1.00 97.88 91 ILE A N 1
ATOM 728 C CA . ILE A 1 91 ? -13.982 1.436 17.456 1.00 97.88 91 ILE A CA 1
ATOM 729 C C . ILE A 1 91 ? -15.456 1.814 17.654 1.00 97.88 91 ILE A C 1
ATOM 731 O O . ILE A 1 91 ? -16.154 1.162 18.421 1.00 97.88 91 ILE A O 1
ATOM 735 N N . SER A 1 92 ? -15.949 2.815 16.920 1.00 97.19 92 SER A N 1
ATOM 736 C CA . SER A 1 92 ? -17.355 3.224 16.965 1.00 97.19 92 SER A CA 1
ATOM 737 C C . SER A 1 92 ? -18.280 2.110 16.476 1.00 97.19 92 SER A C 1
ATOM 739 O O . SER A 1 92 ? -19.253 1.804 17.155 1.00 97.19 92 SER A O 1
ATOM 741 N N . GLY A 1 93 ? -17.935 1.451 15.362 1.00 97.38 93 GLY A N 1
ATOM 742 C CA . GLY A 1 93 ? -18.711 0.322 14.842 1.00 97.38 93 GLY A CA 1
ATOM 743 C C . GLY A 1 93 ? -18.786 -0.844 15.829 1.00 97.38 93 GLY A C 1
ATOM 744 O O . GLY A 1 93 ? -19.870 -1.349 16.097 1.00 97.38 93 GLY A O 1
ATOM 745 N N . LEU A 1 94 ? -17.662 -1.201 16.457 1.00 96.81 94 LEU A N 1
ATOM 746 C CA . LEU A 1 94 ? -17.629 -2.268 17.463 1.00 96.81 94 LEU A CA 1
ATOM 747 C C . LEU A 1 94 ? -18.482 -1.937 18.699 1.00 96.81 94 LEU A C 1
ATOM 749 O O . LEU A 1 94 ? -19.180 -2.806 19.210 1.00 96.81 94 LEU A O 1
ATOM 753 N N . ILE A 1 95 ? -18.462 -0.685 19.171 1.00 96.69 95 ILE A N 1
ATOM 754 C CA . ILE A 1 95 ? -19.314 -0.246 20.290 1.00 96.69 95 ILE A CA 1
ATOM 755 C C . ILE A 1 95 ? -20.799 -0.365 19.919 1.00 96.69 95 ILE A C 1
ATOM 757 O O . ILE A 1 95 ? -21.604 -0.836 20.721 1.00 96.69 95 ILE A O 1
ATOM 761 N N . GLU A 1 96 ? -21.177 0.032 18.703 1.00 96.75 96 GLU A N 1
ATOM 762 C CA . GLU A 1 96 ? -22.555 -0.106 18.223 1.00 96.75 96 GLU A CA 1
ATOM 763 C C . GLU A 1 96 ? -22.999 -1.571 18.111 1.00 96.75 96 GLU A C 1
ATOM 765 O O . GLU A 1 96 ? -24.138 -1.892 18.454 1.00 96.75 96 GLU A O 1
ATOM 770 N N . GLU A 1 97 ? -22.123 -2.458 17.638 1.00 96.12 97 GLU A N 1
ATOM 771 C CA . GLU A 1 97 ? -22.380 -3.901 17.552 1.00 96.12 97 GLU A CA 1
ATOM 772 C C . GLU A 1 97 ? -22.571 -4.527 18.938 1.00 96.12 97 GLU A C 1
ATOM 774 O O . GLU A 1 97 ? -23.529 -5.278 19.143 1.00 96.12 97 GLU A O 1
ATOM 779 N N . LEU A 1 98 ? -21.732 -4.155 19.910 1.00 95.38 98 LEU A N 1
ATOM 780 C CA . LEU A 1 98 ? -21.855 -4.610 21.296 1.00 95.38 98 LEU A CA 1
ATOM 781 C C . LEU A 1 98 ? -23.195 -4.186 21.909 1.00 95.38 98 LEU A C 1
ATOM 783 O O . LEU A 1 98 ? -23.946 -5.042 22.378 1.00 95.38 98 LEU A O 1
ATOM 787 N N . ASN A 1 99 ? -23.563 -2.906 21.800 1.00 93.75 99 ASN A N 1
ATOM 788 C CA . ASN A 1 99 ? -24.833 -2.392 22.333 1.00 93.75 99 ASN A CA 1
ATOM 789 C C . ASN A 1 99 ? -26.069 -3.099 21.725 1.00 93.75 99 ASN A C 1
ATOM 791 O O . ASN A 1 99 ? -27.084 -3.304 22.399 1.00 93.75 99 ASN A O 1
ATOM 795 N N . LYS A 1 100 ? -26.002 -3.493 20.445 1.00 94.19 100 LYS A N 1
ATOM 796 C CA . LYS A 1 100 ? -27.064 -4.270 19.770 1.00 94.19 100 LYS A CA 1
ATOM 797 C C . LYS A 1 100 ? -27.118 -5.726 20.247 1.00 94.19 100 LYS A C 1
ATOM 799 O O . LYS A 1 100 ? -28.199 -6.3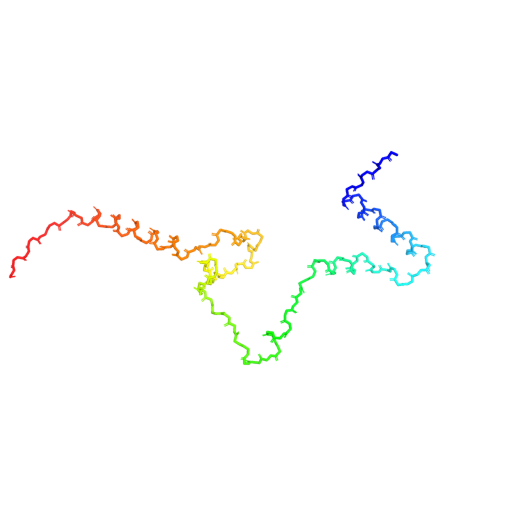13 20.323 1.00 94.19 100 LYS A O 1
ATOM 804 N N . SER A 1 101 ? -25.968 -6.319 20.559 1.00 84.94 101 SER A N 1
ATOM 805 C CA . SER A 1 101 ? -25.905 -7.691 21.071 1.00 84.94 101 SER A CA 1
ATOM 806 C C . SER A 1 101 ? -26.496 -7.803 22.484 1.00 84.94 101 SER A C 1
ATOM 808 O O . SER A 1 101 ? -27.333 -8.675 22.720 1.00 84.94 101 SER A O 1
ATOM 810 N N . GLU A 1 102 ? -26.197 -6.852 23.376 1.00 75.81 102 GLU A N 1
ATOM 811 C CA . GLU A 1 102 ? -26.726 -6.814 24.751 1.00 75.81 102 GLU A CA 1
ATOM 812 C C . GLU A 1 102 ? -28.258 -6.683 24.788 1.00 75.81 102 GLU A C 1
ATOM 814 O O . GLU A 1 102 ? -28.944 -7.411 25.508 1.00 75.81 102 GLU A O 1
ATOM 819 N N . THR A 1 103 ? -28.824 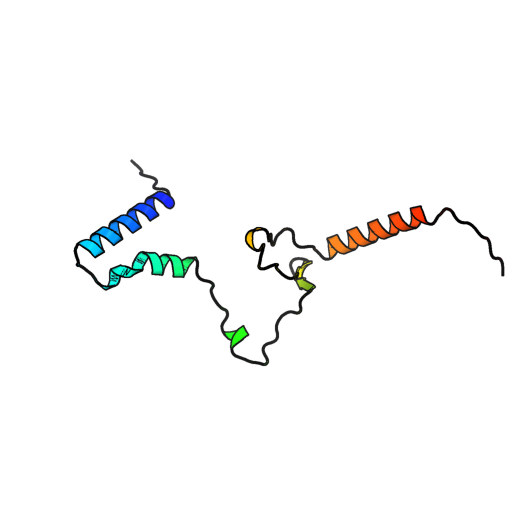-5.830 23.931 1.00 68.62 103 THR A N 1
ATOM 820 C CA . THR A 1 103 ? -30.286 -5.667 23.813 1.00 68.62 103 THR A CA 1
ATOM 821 C C . THR A 1 103 ? -30.994 -6.916 23.277 1.00 68.62 103 THR A C 1
ATOM 823 O O . THR A 1 103 ? -32.171 -7.133 23.577 1.00 68.62 103 THR A O 1
ATOM 826 N N . THR A 1 104 ? -30.294 -7.767 22.523 1.00 60.75 104 THR A N 1
ATOM 827 C CA . THR A 1 104 ? -30.839 -9.033 22.009 1.00 60.75 104 THR A CA 1
ATOM 828 C C . THR A 1 104 ? -30.778 -10.141 23.071 1.00 60.75 104 THR A C 1
ATOM 830 O O . THR A 1 104 ? -31.717 -10.931 23.198 1.00 60.75 104 THR A O 1
ATOM 833 N N . GLU A 1 105 ? -29.731 -10.170 23.900 1.00 58.97 105 GLU A N 1
ATOM 834 C CA . GLU A 1 105 ? -29.612 -11.122 25.016 1.00 58.97 105 GLU A CA 1
ATOM 835 C C . GLU A 1 105 ? -30.621 -10.855 26.148 1.00 58.97 105 GLU A C 1
ATOM 837 O O . GLU A 1 105 ? -31.159 -11.801 26.740 1.00 58.97 105 GLU A O 1
ATOM 842 N N . GLU A 1 106 ? -30.954 -9.590 26.420 1.00 55.09 106 GLU A N 1
ATOM 843 C CA . GLU A 1 106 ? -31.984 -9.229 27.406 1.00 55.09 106 GLU A CA 1
ATOM 844 C C . GLU A 1 106 ? -33.396 -9.685 27.000 1.00 55.09 106 GLU A C 1
ATOM 846 O O . GLU A 1 106 ? -34.208 -10.051 27.859 1.00 55.09 106 GLU A O 1
ATOM 851 N N . GLN A 1 107 ? -33.692 -9.752 25.698 1.00 50.34 107 GLN A N 1
ATOM 852 C CA . GLN A 1 107 ? -34.967 -10.281 25.199 1.00 50.34 107 GLN A CA 1
ATOM 853 C C . GLN A 1 107 ? -35.055 -11.815 25.307 1.00 50.34 107 GLN A C 1
ATOM 855 O O . GLN A 1 107 ? -36.151 -12.348 25.475 1.00 50.34 107 GLN A O 1
ATOM 860 N N . GLY A 1 108 ? -33.920 -12.526 25.312 1.00 50.03 108 GLY A N 1
ATOM 861 C CA . GLY A 1 108 ? -33.855 -13.983 25.504 1.00 50.03 108 GLY A CA 1
ATOM 862 C C . GLY A 1 108 ? -33.947 -14.453 26.965 1.00 50.03 108 GLY A C 1
ATOM 863 O O . GLY A 1 108 ? -34.329 -15.597 27.221 1.00 50.03 108 GLY A O 1
ATOM 864 N N . LYS A 1 109 ? -33.643 -13.589 27.947 1.00 46.97 109 LYS A N 1
ATOM 865 C CA . LYS A 1 109 ? -33.681 -13.925 29.390 1.00 46.97 109 LYS A CA 1
ATOM 866 C C . LYS A 1 109 ? -34.993 -13.571 30.108 1.00 46.97 109 LYS A C 1
ATOM 868 O O . LYS A 1 109 ? -35.160 -13.947 31.267 1.00 46.97 109 LYS A O 1
ATOM 873 N N . ARG A 1 110 ? -35.964 -12.919 29.452 1.00 44.91 110 ARG A N 1
ATOM 874 C CA . ARG A 1 110 ? -37.237 -12.492 30.084 1.00 44.91 110 ARG A CA 1
ATOM 875 C C . ARG A 1 110 ? -38.300 -13.584 30.295 1.00 44.91 110 ARG A C 1
ATOM 877 O O . ARG A 1 110 ? -39.375 -13.288 30.808 1.00 44.91 110 ARG A O 1
ATOM 884 N N . THR A 1 111 ? -37.987 -14.849 30.022 1.00 45.78 111 THR A N 1
ATOM 885 C CA . THR A 1 111 ? -38.807 -16.006 30.427 1.00 45.78 111 THR A CA 1
ATOM 886 C C . THR A 1 111 ? -37.991 -16.992 31.250 1.00 45.78 111 THR A C 1
ATOM 888 O O . THR A 1 111 ? -37.557 -18.024 30.752 1.00 45.78 111 THR A O 1
ATOM 891 N N . LYS A 1 112 ? -37.796 -16.677 32.532 1.00 39.78 112 LYS A N 1
ATOM 892 C CA . LYS A 1 112 ? -37.829 -17.637 33.649 1.00 39.78 112 LYS A CA 1
ATOM 893 C C . LYS A 1 112 ? -37.900 -16.834 34.941 1.00 39.78 112 LYS A C 1
ATOM 895 O O . LYS A 1 112 ? -36.897 -16.390 35.486 1.00 39.78 112 LYS A O 1
ATOM 900 N N . GLY A 1 113 ? -39.132 -16.588 35.377 1.00 46.56 113 GLY A N 1
ATOM 901 C CA . GLY A 1 113 ? -39.38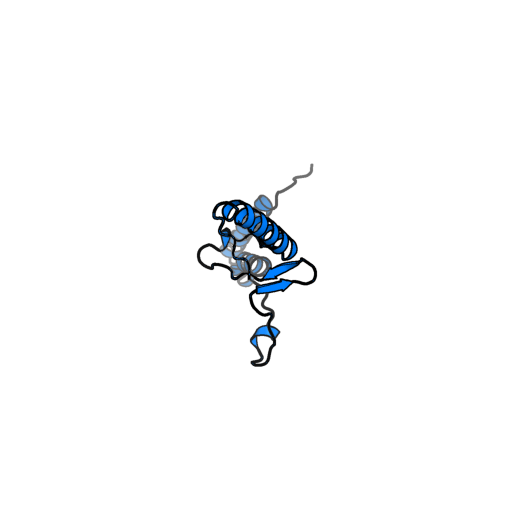5 -16.013 36.684 1.00 46.56 113 GLY A CA 1
ATOM 902 C C . GLY A 1 113 ? -38.967 -16.977 37.785 1.00 46.56 113 GLY A C 1
ATOM 903 O O . GLY A 1 113 ? -39.264 -18.162 37.708 1.00 46.56 113 GLY A O 1
ATOM 904 N N . THR A 1 114 ? -38.377 -16.427 38.836 1.00 39.50 114 THR A N 1
ATOM 905 C CA . THR A 1 114 ? -38.716 -16.778 40.215 1.00 39.50 114 THR A CA 1
ATOM 906 C C . THR A 1 114 ? -38.499 -15.533 41.060 1.00 39.50 114 THR A C 1
ATOM 908 O O . THR A 1 114 ? -37.386 -15.025 41.160 1.00 39.50 114 THR A O 1
ATOM 911 N N . ASN A 1 115 ? -39.594 -15.041 41.640 1.00 42.72 115 ASN A N 1
ATOM 912 C CA . ASN A 1 115 ? -39.575 -14.140 42.784 1.00 42.72 115 ASN A CA 1
ATOM 913 C C . ASN A 1 115 ? -38.681 -14.736 43.875 1.00 42.72 115 ASN A C 1
ATOM 915 O O . ASN A 1 115 ? -38.940 -15.858 44.307 1.00 42.72 115 ASN A O 1
ATOM 919 N N . LEU A 1 116 ? -37.731 -13.962 44.391 1.00 37.91 116 LEU A N 1
ATOM 920 C CA . LEU A 1 116 ? -37.246 -14.169 45.748 1.00 37.91 116 LEU A CA 1
ATOM 921 C C . LEU A 1 116 ? -37.331 -12.836 46.490 1.00 37.91 116 LEU A C 1
ATOM 923 O O . LEU A 1 116 ? -36.555 -11.917 46.247 1.00 37.91 116 LEU A O 1
ATOM 927 N N . LYS A 1 117 ? -38.348 -12.746 47.352 1.00 41.25 117 LYS A N 1
ATOM 928 C CA . LYS A 1 117 ? -38.396 -11.792 48.456 1.00 41.25 117 LYS A CA 1
ATOM 929 C C . LYS A 1 117 ? -37.373 -12.242 49.492 1.00 41.25 117 LYS A C 1
ATOM 931 O O . LYS A 1 117 ? -37.501 -13.368 49.973 1.00 41.25 117 LYS A O 1
ATOM 936 N N . ILE A 1 118 ? -36.456 -11.356 49.861 1.00 42.75 118 ILE A N 1
ATOM 937 C CA . ILE A 1 118 ? -35.959 -11.206 51.234 1.00 42.75 118 ILE A CA 1
ATOM 938 C C . ILE A 1 118 ? -35.811 -9.708 51.474 1.00 42.75 118 ILE A C 1
ATOM 940 O O . ILE A 1 118 ? -35.237 -9.048 50.580 1.00 42.75 118 ILE A O 1
#

Secondary structure (DSSP, 8-state):
------HHHHHHHHHHHHHHHHHTT--GGGTTHHHHHHHHHHS----THHHH-TTPPPPPTTPBPTTT-BB-PPP-STTGGG--TTTS-BHHHHHHHHHHHHHHHHHHSSS-------

InterPro domains:
  IPR002755 DNA primase, small subunit [PF01896] (25-76)